Protein AF-A0A293N305-F1 (afdb_monomer)

Secondary structure (DSSP, 8-state):
-HHHHHHHHHHTSHHHHHHHHHHHHHHHTTHHHHHHHHHHHHHHHH-GGG--HHHHHHHHHHHHHHTS-HHHHHHHHHHHHHHHHHHHHT-

Organism: Ornithodoros erraticus (NCBI:txid265619)

Sequence (91 aa):
MKSTINQKLLESGERDRLKELLRNRLIECGWKDQLKAHCKEIIKEKGVENVTVDDLIAEITPKGRATVPDSIKRELLQEIRKFLAEQQCSS

pLDDT: mean 92.33, std 8.16, range [51.41, 98.12]

Solvent-accessible surface area (backbone atoms only — not comparable to full-atom values): 5246 Å² total; per-residue (Å²): 107,73,66,60,53,54,48,54,30,53,78,69,46,48,48,59,55,51,51,51,52,51,52,50,54,36,51,77,73,38,50,55,57,54,51,52,51,51,54,51,50,54,39,66,75,63,33,70,93,72,56,53,72,65,58,50,49,67,61,47,49,63,54,54,65,69,67,55,56,66,68,59,57,49,51,54,52,48,54,55,52,49,54,57,52,53,59,60,77,74,108

Mean predicted aligned error: 4.46 Å

Radius of gyration: 17.53 Å; Cα contacts (8 Å, |Δi|>4): 30; chains: 1; bounding box: 36×26×50 Å

Nearest PDB structures (foldseek):
  4dhx-assembly2_F  TM=9.912E-01  e=3.532E-09  Homo sapiens
  6tbm-assembly1_P  TM=8.346E-01  e=5.542E-04  Komagataella phaffii GS115
  4mbe-assembly2_F  TM=7.076E-01  e=1.411E-03  Saccharomyces cerevisiae S288C
  6z6o-assembly1_C  TM=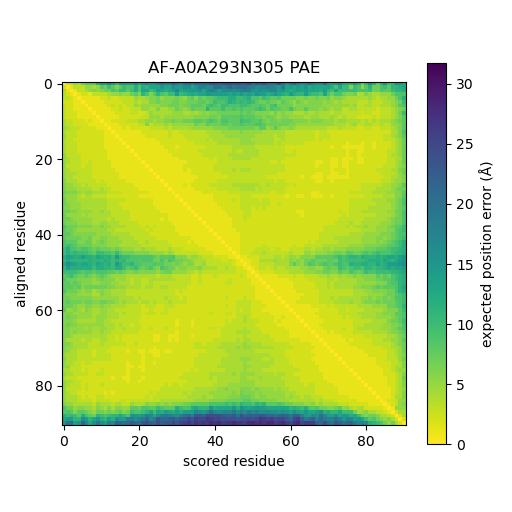2.554E-01  e=7.655E+00  Saccharomyces cerevisiae S288C

Structure (mmCIF, N/CA/C/O backbone):
data_AF-A0A293N305-F1
#
_entry.id   AF-A0A293N305-F1
#
loop_
_atom_site.group_PDB
_atom_site.id
_atom_site.type_symbol
_atom_site.label_atom_id
_atom_site.label_alt_id
_atom_site.label_comp_id
_atom_site.label_asym_id
_atom_site.label_entity_id
_atom_site.label_seq_id
_atom_site.pdbx_PDB_ins_code
_atom_site.Cartn_x
_atom_site.Cartn_y
_atom_site.Cartn_z
_atom_site.occupancy
_atom_site.B_iso_or_equiv
_atom_site.auth_seq_id
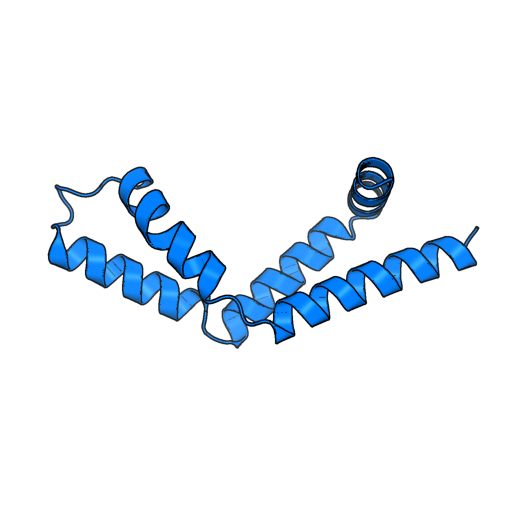_atom_site.au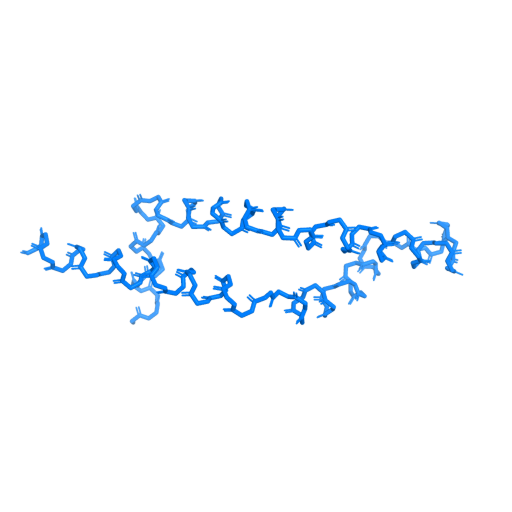th_comp_id
_atom_site.auth_asym_id
_atom_site.auth_atom_id
_atom_site.pdbx_PDB_model_num
ATOM 1 N N . MET A 1 1 ? -15.207 16.391 12.084 1.00 64.06 1 MET A N 1
ATOM 2 C CA . MET A 1 1 ? -15.389 14.919 12.159 1.00 64.06 1 MET A CA 1
ATOM 3 C C . MET A 1 1 ? -14.193 14.145 11.612 1.00 64.06 1 MET A C 1
ATOM 5 O O . MET A 1 1 ? -13.509 13.530 12.417 1.00 64.06 1 MET A O 1
ATOM 9 N N . LYS A 1 2 ? -13.876 14.183 10.303 1.00 74.00 2 LYS A N 1
ATOM 10 C CA . LYS A 1 2 ? -12.698 13.463 9.757 1.00 74.00 2 LYS A CA 1
ATOM 11 C C . LYS A 1 2 ? -11.366 13.900 10.393 1.00 74.00 2 LYS A C 1
ATOM 13 O O . LYS A 1 2 ? -10.532 13.058 10.695 1.00 74.00 2 LYS A O 1
ATOM 18 N N . SER A 1 3 ? -11.199 15.199 10.647 1.00 80.50 3 SER A N 1
ATOM 19 C CA . SER A 1 3 ? -10.031 15.761 11.342 1.00 80.50 3 SER A CA 1
ATOM 20 C C . SER A 1 3 ? -9.864 15.205 12.759 1.00 80.50 3 SER A C 1
ATOM 22 O O . SER A 1 3 ? -8.783 14.752 13.109 1.00 80.50 3 SER A O 1
ATOM 24 N N . THR A 1 4 ? -10.949 15.153 13.534 1.00 83.94 4 THR A N 1
ATOM 25 C CA . THR A 1 4 ? -10.970 14.620 14.904 1.00 83.94 4 THR A CA 1
ATOM 26 C C . THR A 1 4 ? -10.599 13.137 14.954 1.00 83.94 4 THR A C 1
ATOM 28 O O . THR A 1 4 ? -9.851 12.717 15.828 1.00 83.94 4 THR A O 1
ATOM 31 N N . ILE A 1 5 ? -11.087 12.340 13.997 1.00 84.38 5 ILE A N 1
ATOM 32 C CA . ILE A 1 5 ? -10.730 10.917 13.876 1.00 84.38 5 ILE A CA 1
ATOM 33 C C . ILE A 1 5 ? -9.238 10.762 13.566 1.00 84.38 5 ILE A C 1
ATOM 35 O O . ILE A 1 5 ? -8.550 9.996 14.233 1.00 84.38 5 ILE A O 1
ATOM 39 N N . ASN A 1 6 ? -8.727 11.519 12.591 1.00 86.62 6 ASN A N 1
ATOM 40 C CA . ASN A 1 6 ? -7.311 11.475 12.223 1.00 86.62 6 ASN A CA 1
ATOM 41 C C . ASN A 1 6 ? -6.397 11.883 13.383 1.00 86.62 6 ASN A C 1
ATOM 43 O O . ASN A 1 6 ? -5.331 11.297 13.544 1.00 86.62 6 ASN A O 1
ATOM 47 N N . GLN A 1 7 ? -6.816 12.863 14.184 1.00 88.94 7 GLN A N 1
ATOM 48 C CA . GLN A 1 7 ? -6.078 13.301 15.362 1.00 88.94 7 GLN A CA 1
ATOM 49 C C . GLN A 1 7 ? -6.027 12.204 16.432 1.00 88.94 7 GLN A C 1
ATOM 51 O O . GLN A 1 7 ? -4.937 11.848 16.865 1.00 88.94 7 GLN A O 1
ATOM 56 N N . LYS A 1 8 ? -7.164 11.569 16.756 1.00 87.56 8 LYS A N 1
ATOM 57 C CA . LYS A 1 8 ? -7.203 10.429 17.692 1.00 87.56 8 LYS A CA 1
ATOM 58 C C . LYS A 1 8 ? -6.329 9.258 17.236 1.00 87.56 8 LYS A C 1
ATOM 60 O O . LYS A 1 8 ? -5.629 8.661 18.048 1.00 87.56 8 LYS A O 1
ATOM 65 N N . LEU A 1 9 ? -6.345 8.935 15.941 1.00 88.88 9 LEU A N 1
ATOM 66 C CA . LEU A 1 9 ? -5.486 7.889 15.369 1.00 88.88 9 LEU A CA 1
ATOM 67 C C . LEU A 1 9 ? -3.996 8.243 15.464 1.00 88.88 9 LEU A C 1
ATOM 69 O O . LEU A 1 9 ? -3.163 7.354 15.599 1.00 88.88 9 LEU A O 1
ATOM 73 N N . LEU A 1 10 ? -3.649 9.526 15.362 1.00 91.75 10 LEU A N 1
ATOM 74 C CA . LEU A 1 10 ? -2.266 9.984 15.455 1.00 91.75 10 LEU A CA 1
ATOM 75 C C . LEU A 1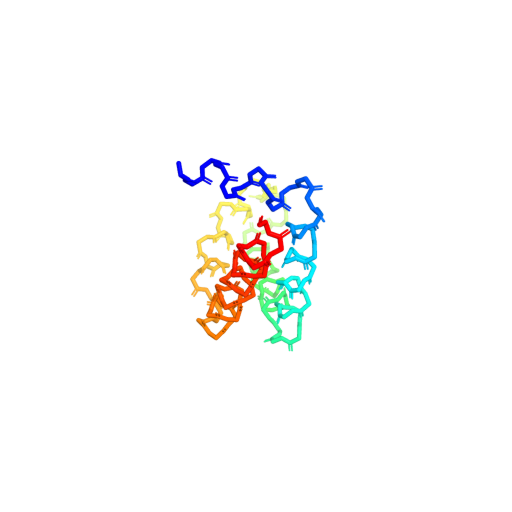 10 ? -1.770 9.990 16.905 1.00 91.75 10 LEU A C 1
ATOM 77 O O . LEU A 1 10 ? -0.705 9.452 17.177 1.00 91.75 10 LEU A O 1
ATOM 81 N N . GLU A 1 11 ? -2.551 10.546 17.829 1.00 91.94 11 GLU A N 1
ATOM 82 C CA . GLU A 1 11 ? -2.182 10.674 19.247 1.00 91.94 11 GLU A CA 1
ATOM 83 C C . GLU A 1 11 ? -2.103 9.318 19.964 1.00 91.94 11 GLU A C 1
ATOM 85 O O . GLU A 1 11 ? -1.279 9.141 20.855 1.00 91.94 11 GLU A O 1
ATOM 90 N N . SER A 1 12 ? -2.912 8.340 19.549 1.00 92.06 12 SER A N 1
ATOM 91 C CA . SER A 1 12 ? -2.871 6.968 20.084 1.00 92.06 12 SER A CA 1
ATOM 92 C C . SER A 1 12 ? -1.763 6.090 19.489 1.00 92.06 12 SER A C 1
ATOM 94 O O . SER A 1 12 ? -1.570 4.969 19.950 1.00 92.06 12 SER A O 1
ATOM 96 N N . GLY A 1 13 ? -1.072 6.546 18.437 1.00 93.44 13 GLY A N 1
ATOM 97 C CA . GLY A 1 13 ? -0.136 5.720 17.664 1.00 93.44 13 GLY A CA 1
ATOM 98 C C . GLY A 1 13 ? -0.806 4.693 16.736 1.00 93.44 13 GLY A C 1
ATOM 99 O O . GLY A 1 13 ? -0.123 4.018 15.964 1.00 93.44 13 GLY A O 1
ATOM 100 N N . GLU A 1 14 ? -2.141 4.602 16.732 1.00 94.44 14 GLU A N 1
ATOM 101 C CA . GLU A 1 14 ? -2.890 3.647 15.907 1.00 94.44 14 GLU A CA 1
ATOM 102 C C . GLU A 1 14 ? -2.648 3.868 14.407 1.00 94.44 14 GLU A C 1
ATOM 104 O O . GLU A 1 14 ? -2.610 2.925 13.618 1.00 94.44 14 GLU A O 1
ATOM 109 N N . ARG A 1 15 ? -2.397 5.115 13.992 1.00 93.62 15 ARG A N 1
ATOM 110 C CA . ARG A 1 15 ? -2.024 5.444 12.610 1.00 93.62 15 ARG A CA 1
ATOM 111 C C . ARG A 1 15 ? -0.761 4.705 12.159 1.00 93.62 15 ARG A C 1
ATOM 113 O O . ARG A 1 15 ? -0.719 4.243 11.017 1.00 93.62 15 ARG A O 1
ATOM 120 N N . ASP A 1 16 ? 0.248 4.602 13.019 1.00 96.31 16 ASP A N 1
ATOM 121 C CA . ASP A 1 16 ? 1.500 3.922 12.682 1.00 96.31 16 ASP A CA 1
ATOM 122 C C . ASP A 1 16 ? 1.316 2.402 12.678 1.00 96.31 16 ASP A C 1
ATOM 124 O O . ASP A 1 16 ? 1.777 1.738 11.747 1.00 96.31 16 ASP A O 1
ATOM 128 N N . ARG A 1 17 ? 0.529 1.858 13.619 1.00 97.00 17 ARG A N 1
ATOM 129 C CA . ARG A 1 17 ? 0.121 0.442 13.611 1.00 97.00 17 ARG A CA 1
ATOM 130 C C . ARG A 1 17 ? -0.615 0.068 12.319 1.00 97.00 17 ARG A C 1
ATOM 132 O O . ARG A 1 17 ? -0.273 -0.928 11.683 1.00 97.00 17 ARG A O 1
ATOM 139 N N . LEU A 1 18 ? -1.587 0.877 11.891 1.00 96.69 18 LEU A N 1
ATOM 140 C CA . LEU A 1 18 ? -2.344 0.658 10.650 1.00 96.69 18 LEU A CA 1
ATOM 141 C C . LEU A 1 18 ? -1.461 0.780 9.402 1.00 96.69 18 LEU A C 1
ATOM 143 O O . LEU A 1 18 ? -1.644 0.038 8.435 1.00 96.69 18 LEU A O 1
ATOM 147 N N . LYS A 1 19 ? -0.488 1.698 9.412 1.00 96.50 19 LYS A N 1
ATOM 148 C CA . LYS A 1 19 ? 0.493 1.840 8.329 1.00 96.50 19 LYS A CA 1
ATOM 149 C C . LYS A 1 19 ? 1.372 0.594 8.208 1.00 96.50 19 LYS A C 1
ATOM 151 O O . LYS A 1 19 ? 1.624 0.149 7.088 1.00 96.50 19 LYS A O 1
ATOM 156 N N . GLU A 1 20 ? 1.808 0.030 9.331 1.00 97.75 20 GLU A N 1
ATOM 157 C CA . GLU A 1 20 ? 2.601 -1.200 9.355 1.00 97.75 20 GLU A CA 1
ATOM 158 C C . GLU A 1 20 ? 1.774 -2.414 8.913 1.00 97.75 20 GLU A C 1
ATOM 160 O O . GLU A 1 20 ? 2.218 -3.185 8.064 1.00 97.75 20 GLU A O 1
ATOM 165 N N . LEU A 1 21 ? 0.525 -2.530 9.382 1.00 97.31 21 LEU A N 1
ATOM 166 C CA . LEU A 1 21 ? -0.411 -3.558 8.918 1.00 97.31 21 LEU A CA 1
ATOM 167 C C . LEU A 1 21 ? -0.587 -3.507 7.395 1.00 97.31 21 LEU A C 1
ATOM 169 O O . LEU A 1 21 ? -0.426 -4.522 6.719 1.00 97.31 21 LEU A O 1
ATOM 173 N N . LEU A 1 22 ? -0.859 -2.320 6.838 1.00 97.44 22 LEU A N 1
ATOM 174 C CA . LEU A 1 22 ? -0.984 -2.137 5.392 1.00 97.44 22 LEU A CA 1
ATOM 175 C C . LEU A 1 22 ? 0.292 -2.560 4.661 1.00 97.44 22 LEU A C 1
ATOM 177 O O . LEU A 1 22 ? 0.223 -3.267 3.657 1.00 97.44 22 LEU A O 1
ATOM 181 N N . ARG A 1 23 ? 1.459 -2.135 5.159 1.00 97.56 23 ARG A N 1
ATOM 182 C CA . ARG A 1 23 ? 2.758 -2.481 4.574 1.00 97.56 23 ARG A CA 1
ATOM 183 C C . ARG A 1 23 ? 2.954 -3.996 4.529 1.00 97.56 23 ARG A C 1
ATOM 185 O O . ARG A 1 23 ? 3.325 -4.507 3.474 1.00 97.56 23 ARG A O 1
ATOM 192 N N . ASN A 1 24 ? 2.671 -4.693 5.626 1.00 98.12 24 ASN A N 1
ATOM 193 C CA . ASN A 1 24 ? 2.812 -6.145 5.715 1.00 98.12 24 ASN A CA 1
ATOM 194 C C . ASN A 1 24 ? 1.867 -6.856 4.751 1.00 98.12 24 ASN A C 1
ATOM 196 O O . ASN A 1 24 ? 2.324 -7.667 3.951 1.00 98.12 24 ASN A O 1
ATOM 200 N N . ARG A 1 25 ? 0.591 -6.460 4.702 1.00 97.81 25 ARG A N 1
ATOM 201 C CA . ARG A 1 25 ? -0.381 -7.047 3.767 1.00 97.81 25 ARG A CA 1
ATOM 202 C C . ARG A 1 25 ? 0.002 -6.857 2.301 1.00 97.81 25 ARG A C 1
ATOM 204 O O . ARG A 1 25 ? -0.160 -7.780 1.510 1.00 97.81 25 ARG A O 1
ATOM 211 N N . LEU A 1 26 ? 0.536 -5.689 1.933 1.00 97.69 26 LEU A N 1
ATOM 212 C CA . LEU A 1 26 ? 1.011 -5.422 0.568 1.00 97.69 26 LEU A CA 1
ATOM 213 C C . LEU A 1 26 ? 2.279 -6.210 0.205 1.00 97.69 26 LEU A C 1
ATOM 215 O O . LEU A 1 26 ? 2.534 -6.457 -0.974 1.00 97.69 26 LEU A O 1
ATOM 219 N N . ILE A 1 27 ? 3.095 -6.582 1.190 1.00 97.88 27 ILE A N 1
ATOM 220 C CA . ILE A 1 27 ? 4.245 -7.466 0.977 1.00 97.88 27 ILE A CA 1
ATOM 221 C C . ILE A 1 27 ? 3.761 -8.912 0.840 1.00 97.88 27 ILE A C 1
ATOM 223 O O . ILE A 1 27 ? 4.091 -9.566 -0.143 1.00 97.88 27 ILE A O 1
ATOM 227 N N . GLU A 1 28 ? 2.935 -9.384 1.773 1.00 97.50 28 GLU A N 1
ATOM 228 C CA . GLU A 1 28 ? 2.416 -10.757 1.817 1.00 97.50 28 GLU A CA 1
ATOM 229 C C . GLU A 1 28 ? 1.619 -11.134 0.563 1.00 97.50 28 GLU A C 1
ATOM 231 O O . GLU A 1 28 ? 1.758 -12.244 0.056 1.00 97.50 28 GLU A O 1
ATOM 236 N N . CYS A 1 29 ? 0.813 -10.215 0.020 1.00 96.69 29 CYS A N 1
ATOM 237 C CA . CYS A 1 29 ? 0.054 -10.467 -1.207 1.00 96.69 29 CYS A CA 1
ATOM 238 C C . CYS A 1 29 ? 0.875 -10.279 -2.497 1.00 96.69 29 CYS A C 1
ATOM 240 O O . CYS A 1 29 ? 0.332 -10.396 -3.595 1.00 96.69 29 CYS A O 1
ATOM 242 N N . GLY A 1 30 ? 2.168 -9.952 -2.381 1.00 97.69 30 GLY A N 1
ATOM 243 C CA . GLY A 1 30 ? 3.077 -9.758 -3.511 1.00 97.69 30 GLY A CA 1
ATOM 244 C C . GLY A 1 30 ? 2.915 -8.427 -4.253 1.00 97.69 30 GLY A C 1
ATOM 245 O O . GLY A 1 30 ? 3.602 -8.205 -5.251 1.00 97.69 30 GLY A O 1
ATOM 246 N N . TRP A 1 31 ? 2.060 -7.508 -3.784 1.00 97.81 31 TRP A N 1
ATOM 247 C CA . TRP A 1 31 ? 1.835 -6.208 -4.436 1.00 97.81 31 TRP A CA 1
ATOM 248 C C . TRP A 1 31 ? 3.135 -5.410 -4.595 1.00 97.81 31 TRP A C 1
ATOM 250 O O . TRP A 1 31 ? 3.392 -4.838 -5.656 1.00 97.81 31 TRP A O 1
ATOM 260 N N . LYS A 1 32 ? 3.997 -5.414 -3.568 1.00 95.88 32 LYS A N 1
ATOM 261 C CA . LYS A 1 32 ? 5.293 -4.717 -3.616 1.00 95.88 32 LYS A CA 1
ATOM 262 C C . LYS A 1 32 ? 6.190 -5.253 -4.735 1.00 95.88 32 LYS A C 1
ATOM 264 O O . LYS A 1 32 ? 6.832 -4.467 -5.433 1.00 95.88 32 LYS A O 1
ATOM 269 N N . ASP A 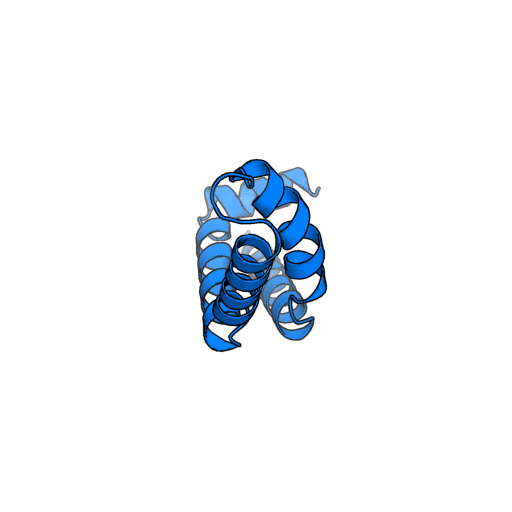1 33 ? 6.235 -6.570 -4.903 1.00 97.19 33 ASP A N 1
ATOM 270 C CA . ASP A 1 33 ? 7.085 -7.212 -5.904 1.00 97.19 33 ASP A CA 1
ATOM 271 C C . ASP A 1 33 ? 6.541 -7.008 -7.316 1.00 97.19 33 ASP A C 1
ATOM 273 O O . ASP A 1 33 ? 7.316 -6.706 -8.223 1.00 97.19 33 ASP A O 1
ATOM 277 N N . GLN A 1 34 ? 5.218 -7.056 -7.490 1.00 96.50 34 GLN A N 1
ATOM 278 C CA . GLN A 1 34 ? 4.563 -6.712 -8.755 1.00 96.50 34 GLN A CA 1
ATOM 279 C C . GLN A 1 34 ? 4.865 -5.270 -9.173 1.00 96.50 34 GLN A C 1
ATOM 281 O O . GLN A 1 34 ? 5.227 -5.019 -10.324 1.00 96.50 34 GLN A O 1
ATOM 286 N N . LEU A 1 35 ? 4.766 -4.315 -8.242 1.00 96.06 35 LEU A N 1
ATOM 287 C CA . LEU A 1 35 ? 5.048 -2.915 -8.551 1.00 96.06 35 LEU A CA 1
ATOM 288 C C . LEU A 1 35 ? 6.531 -2.707 -8.881 1.00 96.06 35 LEU A C 1
ATOM 290 O O . LEU A 1 35 ? 6.857 -2.013 -9.839 1.00 96.06 35 LEU A O 1
ATOM 294 N N . LYS A 1 36 ? 7.434 -3.375 -8.152 1.00 95.62 36 LYS A N 1
ATOM 295 C CA . LYS A 1 36 ? 8.875 -3.356 -8.436 1.00 95.62 36 LYS A CA 1
ATOM 296 C C . LYS A 1 36 ? 9.209 -3.971 -9.797 1.00 95.62 36 LYS A C 1
ATOM 298 O O . LYS A 1 36 ? 10.093 -3.459 -10.479 1.00 95.62 36 LYS A O 1
ATOM 303 N N . ALA A 1 37 ? 8.549 -5.063 -10.184 1.00 96.50 37 ALA A N 1
ATOM 304 C CA . ALA A 1 37 ? 8.714 -5.666 -11.504 1.00 96.50 37 ALA A CA 1
ATOM 305 C C . ALA A 1 37 ? 8.294 -4.682 -12.600 1.00 96.50 37 ALA A C 1
ATOM 307 O O . ALA A 1 37 ? 9.064 -4.437 -13.525 1.00 96.50 37 ALA A O 1
ATOM 308 N 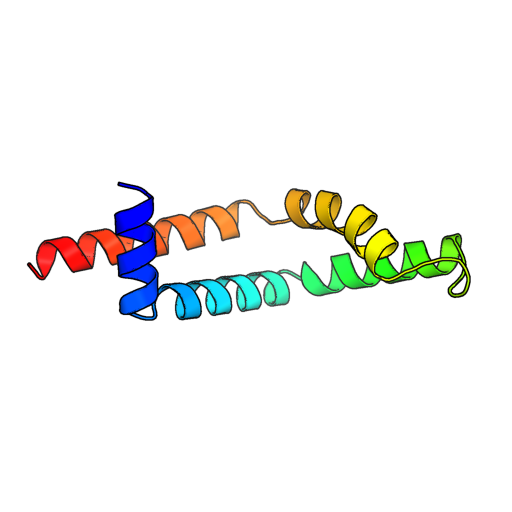N . HIS A 1 38 ? 7.156 -4.015 -12.417 1.00 94.94 38 HIS A N 1
ATOM 309 C CA . HIS A 1 38 ? 6.686 -3.015 -13.364 1.00 94.94 38 HIS A CA 1
ATOM 310 C C . HIS A 1 38 ? 7.609 -1.790 -13.472 1.00 94.94 38 HIS A C 1
ATOM 312 O O . HIS A 1 38 ? 7.900 -1.335 -14.572 1.00 94.94 38 HIS A O 1
ATOM 318 N N . CYS A 1 39 ? 8.159 -1.300 -12.354 1.00 94.94 39 CYS A N 1
ATOM 319 C CA . CYS A 1 39 ? 9.195 -0.261 -12.388 1.00 94.94 39 CYS A CA 1
ATOM 320 C C . CYS A 1 39 ? 10.386 -0.664 -13.272 1.00 94.94 39 CYS A C 1
ATOM 322 O O . CYS A 1 39 ? 10.920 0.157 -14.013 1.00 94.94 39 CYS A O 1
ATOM 324 N N . LYS A 1 40 ? 10.826 -1.928 -13.185 1.00 95.00 40 LYS A N 1
ATOM 325 C CA . LYS A 1 40 ? 11.952 -2.431 -13.984 1.00 95.00 40 LYS A CA 1
ATOM 326 C C . LYS A 1 40 ? 11.616 -2.509 -15.471 1.00 95.00 40 LYS A C 1
ATOM 328 O O . LYS A 1 40 ? 12.499 -2.249 -16.279 1.00 95.00 40 LYS A O 1
ATOM 333 N N . GLU A 1 41 ? 10.381 -2.863 -15.823 1.00 95.06 41 GLU A N 1
ATOM 334 C CA . GLU A 1 41 ? 9.901 -2.861 -17.214 1.00 95.06 41 GLU A CA 1
ATOM 335 C C . GLU A 1 41 ? 9.985 -1.454 -17.808 1.00 95.06 41 GLU A C 1
ATOM 337 O O . GLU A 1 41 ? 10.626 -1.275 -18.838 1.00 95.06 41 GLU A O 1
ATOM 342 N N . ILE A 1 42 ? 9.472 -0.446 -17.095 1.00 93.06 42 ILE A N 1
ATOM 343 C CA . ILE A 1 42 ? 9.516 0.962 -17.523 1.00 93.06 42 ILE A CA 1
ATOM 344 C C . ILE A 1 42 ? 10.959 1.427 -17.756 1.00 93.06 42 ILE A C 1
ATOM 346 O O . ILE A 1 42 ? 11.275 1.997 -18.800 1.00 93.06 42 ILE A O 1
ATOM 350 N N . ILE A 1 43 ? 11.856 1.158 -16.800 1.00 94.31 43 ILE A N 1
ATOM 351 C CA . ILE A 1 43 ? 13.275 1.535 -16.916 1.00 94.31 43 ILE A CA 1
ATOM 352 C C . ILE A 1 43 ? 13.930 0.824 -18.106 1.00 94.31 43 ILE A C 1
ATOM 354 O O . ILE A 1 43 ? 14.752 1.418 -18.801 1.00 94.31 43 ILE A O 1
ATOM 358 N N . LYS A 1 44 ? 13.574 -0.441 -18.357 1.00 94.69 44 LYS A N 1
ATOM 359 C CA . LYS A 1 44 ? 14.09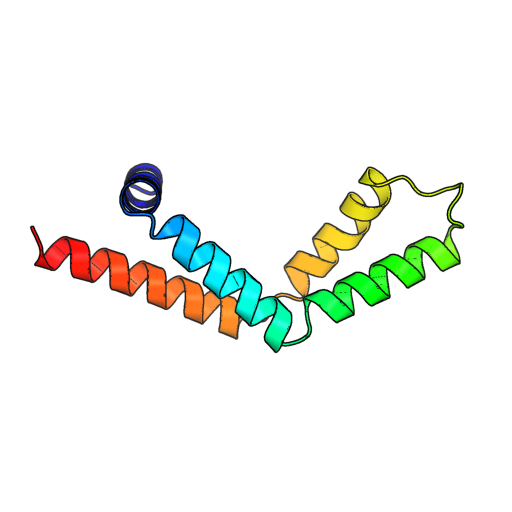8 -1.212 -19.488 1.00 94.69 44 LYS A CA 1
ATOM 360 C C . LYS A 1 44 ? 13.600 -0.670 -20.831 1.00 94.69 44 LYS A C 1
ATOM 362 O O . LYS A 1 44 ? 14.376 -0.646 -21.778 1.00 94.69 44 LYS A O 1
ATOM 367 N N . GLU A 1 45 ? 12.340 -0.258 -20.913 1.00 93.81 45 GLU A N 1
ATOM 368 C CA . GLU A 1 45 ? 11.724 0.261 -22.140 1.00 93.81 45 GLU A CA 1
ATOM 369 C C . GLU A 1 45 ? 12.223 1.662 -22.497 1.00 93.81 45 GLU A C 1
ATOM 371 O O . GLU A 1 45 ? 12.509 1.937 -23.660 1.00 93.81 45 GLU A O 1
ATOM 376 N N . LYS A 1 46 ? 12.360 2.543 -21.503 1.00 92.19 46 LYS A N 1
ATOM 377 C CA . LYS A 1 46 ? 12.778 3.935 -21.717 1.00 92.19 46 LYS A CA 1
ATOM 378 C C . LYS A 1 46 ? 14.292 4.134 -21.689 1.00 92.19 46 LYS A C 1
ATOM 380 O O . LYS A 1 46 ? 14.795 5.090 -22.274 1.00 92.19 46 LYS A O 1
ATOM 385 N N . GLY A 1 47 ? 15.021 3.233 -21.033 1.00 92.56 47 GLY A N 1
ATOM 386 C CA . GLY A 1 47 ? 16.444 3.375 -20.738 1.00 92.56 47 GLY A CA 1
ATOM 387 C C . GLY A 1 47 ? 16.680 4.156 -19.444 1.00 92.56 47 GLY A C 1
ATOM 388 O O . GLY A 1 47 ? 16.023 5.158 -19.174 1.00 92.56 47 GLY A O 1
ATOM 389 N N . VAL A 1 48 ? 17.646 3.702 -18.639 1.00 90.94 48 VAL A N 1
ATOM 390 C CA . VAL A 1 48 ? 17.920 4.267 -17.303 1.00 90.94 48 VAL A CA 1
ATOM 391 C C . VAL A 1 48 ? 18.341 5.740 -17.341 1.00 90.94 48 VAL A C 1
ATOM 393 O O . VAL A 1 48 ? 18.043 6.477 -16.410 1.00 90.94 48 VAL A O 1
ATOM 396 N N . GLU A 1 49 ? 18.984 6.182 -18.423 1.00 92.50 49 GLU A N 1
ATOM 397 C C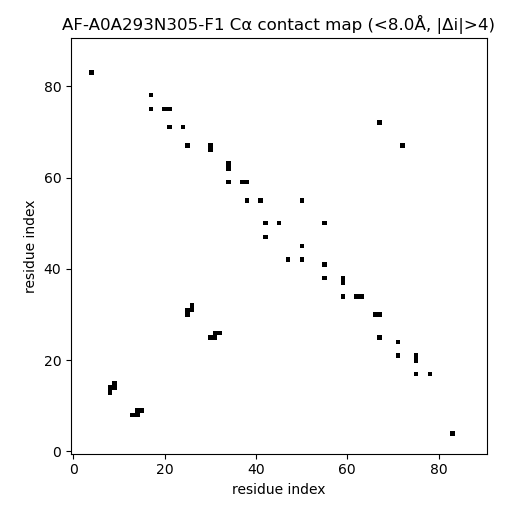A . GLU A 1 49 ? 19.423 7.573 -18.601 1.00 92.50 49 GLU A CA 1
ATOM 398 C C . GLU A 1 49 ? 18.265 8.530 -18.933 1.00 92.50 49 GLU A C 1
ATOM 400 O O . GLU A 1 49 ? 18.400 9.737 -18.763 1.00 92.50 49 GLU A O 1
ATOM 405 N N . ASN A 1 50 ? 17.114 7.996 -19.357 1.00 91.88 50 ASN A N 1
ATOM 406 C CA . ASN A 1 50 ? 15.960 8.774 -19.816 1.00 91.88 50 ASN A CA 1
ATOM 407 C C . ASN A 1 50 ? 14.808 8.811 -18.800 1.00 91.88 50 ASN A C 1
ATOM 409 O O . ASN A 1 50 ? 13.712 9.256 -19.138 1.00 91.88 50 ASN A O 1
ATOM 413 N N . VAL A 1 51 ? 15.008 8.291 -17.584 1.00 92.56 51 VAL A N 1
ATOM 414 C CA . VAL A 1 51 ? 13.947 8.167 -16.577 1.00 92.56 51 VAL A CA 1
ATOM 415 C C . VAL A 1 51 ? 14.388 8.782 -15.262 1.00 92.56 51 VAL A C 1
ATOM 417 O O . VAL A 1 51 ? 15.345 8.324 -14.637 1.00 92.56 51 VAL A O 1
ATOM 420 N N . THR A 1 52 ? 13.645 9.785 -14.799 1.00 94.56 52 THR A N 1
ATOM 421 C CA . THR A 1 52 ? 13.813 10.316 -13.446 1.00 94.56 52 THR A CA 1
ATOM 422 C C . THR A 1 52 ? 12.969 9.536 -12.438 1.00 94.56 52 THR A C 1
ATOM 424 O O . THR A 1 52 ? 12.048 8.792 -12.784 1.00 94.56 52 THR A O 1
ATOM 427 N N . VAL A 1 53 ? 13.268 9.714 -11.150 1.00 93.88 53 VAL A N 1
ATOM 428 C CA . VAL A 1 53 ? 12.451 9.139 -10.072 1.00 93.88 53 VAL A CA 1
ATOM 429 C C . VAL A 1 53 ? 11.019 9.678 -10.123 1.00 93.88 53 VAL A C 1
ATOM 431 O O . VAL A 1 53 ? 10.083 8.909 -9.914 1.00 93.88 53 VAL A O 1
ATOM 434 N N . ASP A 1 54 ? 10.842 10.962 -10.438 1.00 95.00 54 ASP A N 1
ATOM 435 C CA . ASP A 1 54 ? 9.523 11.596 -10.503 1.00 95.00 54 ASP A CA 1
ATOM 436 C C . ASP A 1 54 ? 8.687 11.054 -11.668 1.00 95.00 54 ASP A C 1
ATOM 438 O O . ASP A 1 54 ? 7.504 10.766 -11.477 1.00 95.00 54 ASP A O 1
ATOM 442 N N . ASP A 1 55 ? 9.305 10.803 -12.828 1.00 92.31 55 ASP A N 1
ATOM 443 C CA . ASP A 1 55 ? 8.641 10.131 -13.954 1.00 92.31 55 ASP A CA 1
ATOM 444 C C . ASP A 1 55 ? 8.184 8.728 -13.552 1.00 92.31 55 ASP A C 1
ATOM 446 O O . ASP A 1 55 ? 7.045 8.328 -13.801 1.00 92.31 55 ASP A O 1
ATOM 450 N N . LEU A 1 56 ? 9.060 7.989 -12.861 1.00 93.75 56 LEU A N 1
ATOM 451 C CA . LEU A 1 56 ? 8.740 6.655 -12.374 1.00 93.75 56 LEU A CA 1
ATOM 452 C C . LEU A 1 56 ? 7.556 6.697 -11.401 1.00 93.75 56 LEU A C 1
ATOM 454 O O . LEU A 1 56 ? 6.637 5.890 -11.517 1.00 93.75 56 LEU A O 1
ATOM 458 N N . ILE A 1 57 ? 7.547 7.650 -10.462 1.00 94.31 57 ILE A N 1
ATOM 459 C CA . ILE A 1 57 ? 6.446 7.854 -9.512 1.00 94.31 57 ILE A CA 1
ATOM 460 C C . ILE A 1 57 ? 5.148 8.170 -10.256 1.00 94.31 57 ILE A C 1
ATOM 462 O O . ILE A 1 57 ? 4.112 7.579 -9.929 1.00 94.31 57 ILE A O 1
ATOM 466 N N . ALA A 1 58 ? 5.187 9.075 -11.235 1.00 95.12 58 ALA A N 1
ATOM 467 C CA . ALA A 1 58 ? 4.018 9.480 -12.006 1.00 95.12 58 ALA A CA 1
ATOM 468 C C . ALA A 1 58 ? 3.379 8.290 -12.739 1.00 95.12 58 ALA A C 1
ATOM 470 O O . ALA A 1 58 ? 2.152 8.176 -12.768 1.00 95.12 58 ALA A O 1
ATOM 471 N N . GLU A 1 59 ? 4.190 7.362 -13.247 1.00 91.88 59 GLU A N 1
ATOM 472 C CA . GLU A 1 59 ? 3.706 6.181 -13.967 1.00 91.88 59 GLU A CA 1
ATOM 473 C C . GLU A 1 59 ? 3.256 5.041 -13.057 1.00 91.88 59 GLU A C 1
ATOM 475 O O . GLU A 1 59 ? 2.212 4.427 -13.290 1.00 91.88 59 GLU A O 1
ATOM 480 N N . ILE A 1 60 ? 3.999 4.755 -11.985 1.00 94.62 60 ILE A N 1
ATOM 481 C CA . ILE A 1 60 ? 3.669 3.616 -11.121 1.00 94.62 60 ILE A CA 1
ATOM 482 C C . ILE A 1 60 ? 2.556 3.931 -10.126 1.00 94.62 60 ILE A C 1
ATOM 484 O O . ILE A 1 60 ? 1.879 3.011 -9.669 1.00 94.62 60 ILE A O 1
ATOM 488 N N . THR A 1 61 ? 2.335 5.203 -9.771 1.00 95.06 61 THR A N 1
ATOM 489 C CA . THR A 1 61 ? 1.339 5.580 -8.752 1.00 95.06 61 THR A CA 1
ATOM 490 C C . THR A 1 61 ? -0.095 5.204 -9.147 1.00 95.06 61 THR A C 1
ATOM 492 O O . THR A 1 61 ? -0.781 4.598 -8.314 1.00 95.06 61 THR A O 1
ATOM 495 N N . PRO A 1 62 ? -0.586 5.497 -10.371 1.00 96.50 62 PRO A N 1
ATOM 496 C CA . PRO A 1 62 ? -1.921 5.080 -10.800 1.00 96.50 62 PRO A CA 1
ATOM 497 C C . PRO A 1 62 ? -2.104 3.562 -10.733 1.00 96.50 62 PRO A C 1
ATOM 499 O O . PRO A 1 62 ? -3.073 3.086 -10.137 1.00 96.50 62 PRO A O 1
ATOM 502 N N . LYS A 1 63 ? -1.137 2.798 -11.261 1.00 94.69 63 LYS A N 1
ATOM 503 C CA . LYS A 1 63 ? -1.175 1.331 -11.239 1.00 94.69 63 LYS A CA 1
ATOM 504 C C . LYS A 1 63 ? -1.135 0.798 -9.814 1.00 94.69 63 LYS A C 1
ATOM 506 O O . LYS A 1 63 ? -1.983 -0.006 -9.449 1.00 94.69 63 LYS A O 1
ATOM 511 N N . GLY A 1 64 ? -0.219 1.306 -8.993 1.00 96.00 64 GLY A N 1
ATOM 512 C CA . GLY A 1 64 ? -0.087 0.927 -7.592 1.00 96.00 64 GLY A CA 1
ATOM 513 C C . GLY A 1 64 ? -1.390 1.112 -6.820 1.00 96.00 64 GLY A C 1
ATOM 514 O O . GLY A 1 64 ? -1.799 0.204 -6.106 1.00 96.00 64 GLY A O 1
ATOM 515 N N . ARG A 1 65 ? -2.087 2.243 -7.002 1.00 96.06 65 ARG A N 1
ATOM 516 C CA . ARG A 1 65 ? -3.392 2.494 -6.363 1.00 96.06 65 ARG A CA 1
ATOM 517 C C . ARG A 1 65 ? -4.491 1.564 -6.879 1.00 96.06 65 ARG A C 1
ATOM 519 O O . ARG A 1 65 ? -5.310 1.107 -6.082 1.00 96.06 65 ARG A O 1
ATOM 526 N N . ALA A 1 66 ? -4.514 1.296 -8.184 1.00 96.44 66 ALA A N 1
ATOM 527 C CA . ALA A 1 66 ? -5.517 0.443 -8.814 1.00 96.44 66 ALA A CA 1
ATOM 528 C C . ALA A 1 66 ? -5.374 -1.034 -8.411 1.00 96.44 66 ALA A C 1
ATOM 530 O O . ALA A 1 66 ? -6.378 -1.725 -8.270 1.00 96.44 66 ALA A O 1
ATOM 531 N N . THR A 1 67 ? -4.147 -1.509 -8.187 1.00 96.31 67 THR A N 1
ATOM 532 C CA . THR A 1 67 ? -3.870 -2.920 -7.885 1.00 96.31 67 THR A CA 1
ATOM 533 C C . THR A 1 67 ? -3.930 -3.269 -6.402 1.00 96.31 67 THR A C 1
ATOM 535 O O . THR A 1 67 ? -3.765 -4.439 -6.065 1.00 96.31 67 THR A O 1
ATOM 538 N N . VAL A 1 68 ? -4.177 -2.308 -5.498 1.00 97.12 68 VAL A N 1
ATOM 539 C CA . VAL A 1 68 ? -4.391 -2.625 -4.076 1.00 97.12 68 VAL A CA 1
ATOM 540 C C . VAL A 1 68 ? -5.663 -3.474 -3.929 1.00 97.12 68 VAL A C 1
ATOM 542 O O . VAL A 1 68 ? -6.751 -2.967 -4.230 1.00 97.12 68 VAL A O 1
ATOM 545 N N . PRO A 1 69 ? -5.566 -4.709 -3.399 1.00 97.38 69 PRO A N 1
ATOM 546 C CA . PRO A 1 69 ? -6.720 -5.574 -3.184 1.00 97.38 69 PRO A CA 1
ATOM 547 C C . PRO A 1 69 ? -7.780 -4.943 -2.276 1.00 97.38 69 PRO A C 1
ATOM 549 O O . PRO A 1 69 ? -7.477 -4.407 -1.206 1.00 97.38 69 PRO A O 1
ATOM 552 N N . ASP A 1 70 ? -9.050 -5.076 -2.655 1.00 97.12 70 ASP A N 1
ATOM 553 C CA . ASP A 1 70 ? -10.162 -4.556 -1.851 1.00 97.12 70 ASP A CA 1
ATOM 554 C C . ASP A 1 70 ? -10.313 -5.274 -0.507 1.00 97.12 70 ASP A C 1
ATOM 556 O O . ASP A 1 70 ? -10.822 -4.686 0.446 1.00 97.12 70 ASP A O 1
ATOM 560 N N . SER A 1 71 ? -9.842 -6.519 -0.394 1.00 96.81 71 SER A N 1
ATOM 561 C CA . SER A 1 71 ? -9.765 -7.232 0.886 1.00 96.81 71 SER A CA 1
ATOM 562 C C . SER A 1 71 ? -8.924 -6.469 1.912 1.00 96.81 71 SER A C 1
ATOM 564 O O . SER A 1 71 ? -9.381 -6.284 3.035 1.00 96.81 71 SER A O 1
ATOM 566 N N . ILE A 1 72 ? -7.764 -5.943 1.508 1.00 96.94 72 ILE A N 1
ATOM 567 C CA . ILE A 1 72 ? -6.861 -5.178 2.381 1.00 96.94 72 ILE A CA 1
ATOM 568 C C . ILE A 1 72 ? -7.492 -3.833 2.764 1.00 96.94 72 ILE A C 1
ATOM 570 O O . ILE A 1 72 ? -7.436 -3.417 3.920 1.00 96.94 72 ILE A O 1
ATOM 574 N N . LYS A 1 73 ? -8.160 -3.156 1.817 1.00 95.38 73 LYS A N 1
ATOM 575 C CA . LYS A 1 73 ? -8.899 -1.911 2.111 1.00 95.38 73 LYS A CA 1
ATOM 576 C C . LYS A 1 73 ? -10.014 -2.153 3.132 1.00 95.38 73 LYS A C 1
ATOM 578 O O . LYS A 1 73 ? -10.217 -1.331 4.025 1.00 95.38 73 LYS A O 1
ATOM 583 N N . ARG A 1 74 ? -10.737 -3.273 3.001 1.00 97.69 74 ARG A N 1
ATOM 584 C CA . ARG A 1 74 ? -11.792 -3.675 3.941 1.00 97.69 74 ARG A CA 1
ATOM 585 C C . ARG A 1 74 ? -11.229 -4.002 5.323 1.00 97.69 74 ARG A C 1
ATOM 587 O O . ARG A 1 74 ? -11.798 -3.520 6.295 1.00 97.69 74 ARG A O 1
ATOM 594 N N . GLU A 1 75 ? -10.125 -4.743 5.404 1.00 97.06 75 GLU A N 1
ATOM 595 C CA . GLU A 1 75 ? -9.433 -5.060 6.665 1.00 97.06 75 GLU A CA 1
ATOM 596 C C . GLU A 1 75 ? -9.015 -3.779 7.403 1.00 97.06 75 GLU A C 1
ATOM 598 O O . GLU A 1 75 ? -9.381 -3.580 8.559 1.00 97.06 75 GLU A O 1
ATOM 603 N N . LEU A 1 76 ? -8.358 -2.840 6.713 1.00 96.38 76 LEU A N 1
ATOM 604 C CA . LEU A 1 76 ? -7.985 -1.552 7.307 1.00 96.38 76 LEU A CA 1
ATOM 605 C C . LEU A 1 76 ? -9.194 -0.757 7.807 1.00 96.38 76 LEU A C 1
ATOM 607 O O . LEU A 1 76 ? -9.152 -0.164 8.883 1.00 96.38 76 LEU A O 1
ATOM 611 N N . LEU A 1 77 ? -10.282 -0.731 7.034 1.00 95.81 77 LEU A N 1
ATOM 612 C CA . LEU A 1 77 ? -11.499 -0.035 7.443 1.00 95.81 77 LEU A CA 1
ATOM 613 C C . LEU A 1 77 ? -12.139 -0.686 8.677 1.00 95.81 77 LEU A C 1
ATOM 615 O O . LEU A 1 77 ? -12.702 0.023 9.512 1.00 95.81 77 LEU A O 1
ATOM 619 N N . GLN A 1 78 ? -12.066 -2.013 8.795 1.00 96.69 78 GLN A N 1
ATOM 620 C CA . GLN A 1 78 ? -12.536 -2.744 9.970 1.00 96.69 78 GLN A CA 1
ATOM 621 C C . GLN A 1 78 ? -11.699 -2.411 11.207 1.00 96.69 78 GLN A C 1
ATOM 623 O O . GLN A 1 78 ? -12.289 -2.072 12.230 1.00 96.69 78 GLN A O 1
ATOM 628 N N . GLU A 1 79 ? -10.367 -2.400 11.108 1.00 95.69 79 GLU A N 1
ATOM 629 C CA . GLU A 1 79 ? -9.494 -2.022 12.231 1.00 95.69 79 GLU A CA 1
ATOM 630 C C . GLU A 1 79 ? -9.734 -0.571 12.681 1.00 95.69 79 GLU A C 1
ATOM 632 O O . GLU A 1 79 ? -9.875 -0.311 13.874 1.00 95.69 79 GLU A O 1
ATOM 637 N N . ILE A 1 80 ? -9.913 0.372 11.742 1.00 93.94 80 ILE A N 1
ATOM 638 C CA . ILE A 1 80 ? -10.274 1.763 12.078 1.00 93.94 80 ILE A CA 1
ATOM 639 C C . ILE A 1 80 ? -11.613 1.820 12.827 1.00 93.94 80 ILE A C 1
ATOM 641 O O . ILE A 1 80 ? -11.742 2.539 13.818 1.00 93.94 80 ILE A O 1
ATOM 645 N N . ARG A 1 81 ? -12.633 1.083 12.364 1.00 94.19 81 ARG A N 1
ATOM 646 C CA . ARG A 1 81 ? -13.950 1.042 13.027 1.00 94.19 81 ARG A CA 1
ATOM 647 C C . ARG A 1 81 ? -13.862 0.433 14.422 1.00 94.19 81 ARG A C 1
ATOM 649 O O . ARG A 1 81 ? -14.488 0.963 15.335 1.00 94.19 81 ARG A O 1
ATOM 656 N N . LYS A 1 82 ? -13.088 -0.642 14.575 1.00 94.56 82 LYS A N 1
ATOM 657 C CA . LYS A 1 82 ? -12.849 -1.314 15.853 1.00 94.56 82 LYS A CA 1
ATOM 658 C C . LYS A 1 82 ? -12.208 -0.358 16.857 1.00 94.56 82 LYS A C 1
ATOM 660 O O . LYS A 1 82 ? -12.775 -0.149 17.923 1.00 94.56 82 LYS A O 1
ATOM 665 N N . PHE A 1 83 ? -11.123 0.309 16.465 1.00 92.88 83 PHE A N 1
ATOM 666 C CA . PHE A 1 83 ? -10.468 1.315 17.299 1.00 92.88 83 PHE A CA 1
ATOM 667 C C . PHE A 1 83 ? -11.441 2.421 17.736 1.00 92.88 83 PHE A C 1
ATOM 669 O O . PHE A 1 83 ? -11.526 2.762 18.913 1.00 92.88 83 PHE A O 1
ATOM 676 N N . LEU A 1 84 ? -12.224 2.972 16.801 1.00 90.69 84 LEU A N 1
ATOM 677 C CA . LEU A 1 84 ? -13.178 4.036 17.124 1.00 90.69 84 LEU A CA 1
ATOM 678 C C . LEU A 1 84 ? -14.290 3.580 18.080 1.00 90.69 84 LEU A C 1
ATOM 680 O O . LEU A 1 84 ? -14.742 4.394 18.884 1.00 90.69 84 LEU A O 1
ATOM 684 N N . ALA A 1 85 ? -14.725 2.321 18.000 1.00 91.62 85 ALA A N 1
ATOM 685 C CA . ALA A 1 85 ? -15.707 1.749 18.918 1.00 91.62 85 ALA A CA 1
ATOM 686 C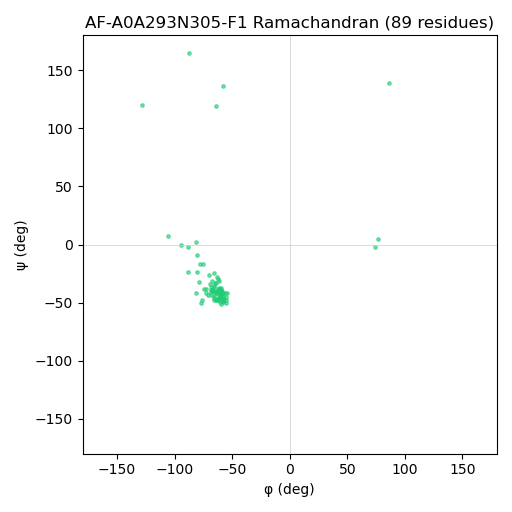 C . ALA A 1 85 ? -15.118 1.539 20.324 1.00 91.62 85 ALA A C 1
ATOM 688 O O . ALA A 1 85 ? -15.743 1.913 21.313 1.00 91.62 85 ALA A O 1
ATOM 689 N N . GLU A 1 86 ? -13.891 1.022 20.419 1.00 89.44 86 GLU A N 1
ATOM 690 C CA . GLU A 1 86 ? -13.187 0.827 21.695 1.00 89.44 86 GLU A CA 1
ATOM 691 C C . GLU A 1 86 ? -12.973 2.159 22.431 1.00 89.44 86 GLU A C 1
ATOM 693 O O . GLU A 1 86 ? -13.242 2.264 23.627 1.00 89.44 86 GLU A O 1
ATOM 698 N N . GLN A 1 87 ? -12.597 3.217 21.707 1.00 81.56 87 GLN A N 1
ATOM 699 C CA . GLN A 1 87 ? -12.459 4.567 22.265 1.00 81.56 87 GLN A CA 1
ATOM 700 C C . GLN A 1 87 ? -13.784 5.155 22.786 1.00 81.56 87 GLN A C 1
ATOM 702 O O . GLN A 1 87 ? -13.762 5.979 23.697 1.00 81.56 87 GLN A O 1
ATOM 707 N N . GLN A 1 88 ? -14.934 4.752 22.231 1.00 74.69 88 GLN A N 1
ATOM 708 C CA . GLN A 1 88 ? -16.254 5.192 22.705 1.00 74.69 88 GLN A CA 1
ATOM 709 C C . GLN A 1 88 ? -16.719 4.443 23.959 1.00 74.69 88 GLN A C 1
ATOM 711 O O . GLN A 1 88 ? -17.399 5.041 24.778 1.00 74.69 88 GLN A O 1
ATOM 716 N N . CYS A 1 89 ? -16.344 3.171 24.131 1.00 70.56 89 CYS A N 1
ATOM 717 C CA . CYS A 1 89 ? -16.628 2.410 25.358 1.00 70.56 89 CYS A CA 1
ATOM 718 C C . CYS A 1 89 ? -15.693 2.752 26.528 1.00 70.56 89 CYS A C 1
ATOM 720 O O . CYS A 1 89 ? -15.986 2.388 27.662 1.00 70.56 89 CYS A O 1
ATOM 722 N N . SER A 1 90 ? -14.562 3.402 26.249 1.00 59.69 90 SER A N 1
ATOM 723 C CA . SER A 1 90 ? -13.542 3.753 27.248 1.00 59.69 90 SER A CA 1
ATOM 724 C C . SER A 1 90 ? -13.715 5.172 27.815 1.00 59.69 90 SER A C 1
ATOM 726 O O . SER A 1 90 ? -12.897 5.599 28.628 1.00 59.69 90 SER A O 1
ATOM 728 N N . SER A 1 91 ? -14.733 5.906 27.344 1.00 51.41 91 SER A N 1
ATOM 729 C CA . SER A 1 91 ? -15.116 7.264 27.769 1.00 51.41 91 SER A CA 1
ATOM 730 C C . SER A 1 91 ? -16.442 7.219 28.520 1.00 51.41 91 SER A C 1
ATOM 732 O O . SER A 1 91 ? -16.599 8.021 29.463 1.00 51.41 91 SER A O 1
#

Foldseek 3Di:
DVVVLVVVCVVVVVVVVLVVLLVVVCVVVCLVVVLVVVLVVVCVVQPVVRDDPVNSCVVSVVVSVVPRDVVSVVVSVVSSVVVVVVVVVVD

InterPro domains:
  IPR018783 Transcription factor, enhancer of yellow 2 [MF_03046] (1-87)
  IPR018783 Transcription factor, enhancer of yellow 2 [PF10163] (2-84)
  IPR018783 Transcription factor, enhancer of yellow 2 [PTHR12514] (1-87)
  IPR038212 Transcription factor EnY2 superfamily [G3DSA:1.10.246.140] (1-89)